Protein AF-A0A1B6HX21-F1 (afdb_monomer)

Solvent-accessible surface area (backbone atoms only — not comparable to full-atom values): 5889 Å² total; per-residue (Å²): 88,45,80,26,79,79,57,66,13,48,44,37,37,37,39,40,21,66,27,73,90,66,50,59,91,78,31,44,40,35,36,40,31,45,43,65,92,51,87,91,55,68,49,78,43,75,55,38,45,85,40,74,47,78,47,56,17,28,74,55,35,32,33,48,70,46,74,54,76,52,95,81,53,72,50,78,49,69,45,67,39,68,67,46,28,52,51,29,52,54,50,53,51,53,54,49,54,52,52,52,54,58,60,75,73,108

Nearest PDB structures (foldseek):
  6zbo-assembly3_C  TM=9.830E-01  e=1.385E-13  Homo sapiens
  7q5x-assembly1_A  TM=9.828E-01  e=4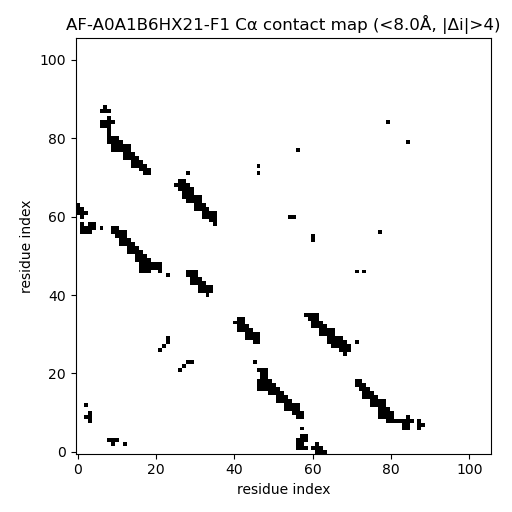.560E-13  Homo sapiens
  6zbn-assembly4_D  TM=9.717E-01  e=2.231E-13  Homo sapiens
  6zbo-assembly6_F  TM=9.695E-01  e=3.593E-13  Homo sapiens
  5la9-assembly2_B  TM=9.824E-01  e=8.780E-13  Homo sapiens

pLDDT: mean 95.61, std 7.81, range [49.66, 98.88]

Foldseek 3Di:
DFQCAPLQFFFKKKKAWADEPDDCVPFPFWKWWDFPPDDPDIDTDDRYHGDMDMDTRYPRTDIDTTDTPDDTDMDMDTDGDPVSNVVNVVVVVVVVVVVVVVVVVD

Sequence (106 aa):
HVDNPNRDGRCITAIYYLNADWDIQRNGGLLRIFPEGWQDQVADIEPLFDRILFFWSDRRNPHEVQPAYETRYAITLWYFDAAEREDACRRYQRERDLTVAFQGLS

Mean predicted aligned error: 4.06 Å

Organism: NCBI:txid320908

Structure (mmCIF, N/CA/C/O backbone):
data_AF-A0A1B6HX21-F1
#
_entry.id   AF-A0A1B6HX21-F1
#
loop_
_atom_site.group_PDB
_atom_site.id
_atom_site.type_symbol
_atom_site.label_atom_id
_atom_site.label_alt_id
_atom_site.label_comp_id
_atom_site.label_asym_id
_atom_site.label_entity_id
_atom_site.label_seq_id
_atom_site.pdbx_PDB_ins_code
_atom_site.Cartn_x
_atom_site.Cartn_y
_atom_site.Cartn_z
_atom_site.occupancy
_atom_site.B_iso_or_equiv
_atom_site.auth_seq_id
_atom_site.auth_comp_id
_atom_site.auth_asym_id
_atom_site.auth_atom_id
_atom_site.pdbx_PDB_model_num
ATOM 1 N N . HIS A 1 1 ? 3.498 8.247 1.219 1.00 98.00 1 HIS A N 1
ATOM 2 C CA . HIS A 1 1 ? 4.418 7.858 0.135 1.00 98.00 1 HIS A CA 1
ATOM 3 C C . HIS A 1 1 ? 3.622 7.435 -1.097 1.00 98.00 1 HIS A C 1
ATOM 5 O O . HIS A 1 1 ? 2.401 7.397 -1.031 1.00 98.00 1 HIS A O 1
ATOM 11 N N . VAL A 1 2 ? 4.297 7.187 -2.219 1.00 98.44 2 VAL A N 1
ATOM 12 C CA . VAL A 1 2 ? 3.712 6.613 -3.442 1.00 98.44 2 VAL A CA 1
ATOM 13 C C . VAL A 1 2 ? 4.414 5.282 -3.673 1.00 98.44 2 VAL A C 1
ATOM 15 O O . VAL A 1 2 ? 5.639 5.243 -3.546 1.00 98.44 2 VAL A O 1
ATOM 18 N N . ASP A 1 3 ? 3.672 4.225 -4.006 1.00 98.50 3 ASP A N 1
ATOM 19 C CA . ASP A 1 3 ? 4.261 2.893 -4.174 1.00 98.50 3 ASP A CA 1
ATOM 20 C C . ASP A 1 3 ? 5.209 2.862 -5.370 1.00 98.50 3 ASP A C 1
ATOM 22 O O . ASP A 1 3 ? 6.369 2.493 -5.215 1.00 98.50 3 ASP A O 1
ATOM 26 N N . ASN A 1 4 ? 4.749 3.305 -6.540 1.00 98.38 4 ASN A N 1
ATOM 27 C CA . ASN A 1 4 ? 5.503 3.360 -7.789 1.00 98.38 4 ASN A CA 1
ATOM 28 C C . ASN A 1 4 ? 5.693 4.815 -8.276 1.00 98.38 4 ASN A C 1
ATOM 30 O O . ASN A 1 4 ? 5.003 5.279 -9.188 1.00 98.38 4 ASN A O 1
ATOM 34 N N . PRO A 1 5 ? 6.632 5.582 -7.690 1.00 97.44 5 PRO A N 1
ATOM 35 C CA . PRO A 1 5 ? 6.841 6.981 -8.063 1.00 97.44 5 PRO A CA 1
ATOM 36 C C . PRO A 1 5 ? 7.616 7.166 -9.378 1.00 97.44 5 PRO A C 1
ATOM 38 O O . PRO A 1 5 ? 7.567 8.263 -9.946 1.00 97.44 5 PRO A O 1
ATOM 41 N N . ASN A 1 6 ? 8.334 6.125 -9.829 1.00 96.75 6 ASN A N 1
ATOM 42 C CA . ASN A 1 6 ? 9.365 6.174 -10.878 1.00 96.75 6 ASN A CA 1
ATOM 43 C C . ASN A 1 6 ? 9.163 5.127 -11.990 1.00 96.75 6 ASN A C 1
ATOM 45 O O . ASN A 1 6 ? 10.108 4.799 -12.718 1.00 96.75 6 ASN A O 1
ATOM 49 N N . ARG A 1 7 ? 7.934 4.623 -12.127 1.00 96.94 7 ARG A N 1
ATOM 50 C CA . ARG A 1 7 ? 7.500 3.701 -13.182 1.00 96.94 7 ARG A CA 1
ATOM 51 C C . ARG A 1 7 ? 8.308 2.400 -13.251 1.00 96.94 7 ARG A C 1
ATOM 53 O O . ARG A 1 7 ? 8.943 2.107 -14.263 1.00 96.94 7 ARG A O 1
ATOM 60 N N . ASP A 1 8 ? 8.368 1.657 -12.151 1.00 97.81 8 ASP A N 1
ATOM 61 C CA . ASP A 1 8 ? 9.088 0.377 -12.052 1.00 97.81 8 ASP A CA 1
ATOM 62 C C . ASP A 1 8 ? 8.288 -0.853 -12.529 1.00 97.81 8 ASP A C 1
ATOM 64 O O . ASP A 1 8 ? 8.782 -1.991 -12.463 1.00 97.81 8 ASP A O 1
ATOM 68 N N . GLY A 1 9 ? 7.074 -0.614 -13.030 1.00 98.25 9 GLY A N 1
ATOM 69 C CA . GLY A 1 9 ? 6.148 -1.601 -13.557 1.00 98.25 9 GLY A CA 1
ATOM 70 C C . GLY A 1 9 ? 4.956 -1.889 -12.648 1.00 98.25 9 GLY A C 1
ATOM 71 O O . GLY A 1 9 ? 3.974 -2.443 -13.133 1.00 98.25 9 GLY A O 1
ATOM 72 N N . ARG A 1 10 ? 4.998 -1.561 -11.349 1.00 98.75 10 ARG A N 1
ATOM 73 C CA . ARG A 1 10 ? 3.874 -1.842 -10.435 1.00 98.75 10 ARG A CA 1
ATOM 74 C C . ARG A 1 10 ? 2.681 -0.946 -10.770 1.00 98.75 10 ARG A C 1
ATOM 76 O O . ARG A 1 10 ? 2.781 0.274 -10.656 1.00 98.75 10 ARG A O 1
ATOM 83 N N . CYS A 1 11 ? 1.553 -1.531 -11.162 1.00 98.38 11 CYS A N 1
ATOM 84 C CA . CYS A 1 11 ? 0.370 -0.781 -11.589 1.00 98.38 11 CYS A CA 1
ATOM 85 C C . CYS A 1 11 ? -0.775 -0.832 -10.569 1.00 98.38 11 CYS A C 1
ATOM 87 O O . CYS A 1 11 ? -1.431 0.188 -10.350 1.00 98.38 11 CYS A O 1
ATOM 89 N N . ILE A 1 12 ? -0.988 -1.973 -9.908 1.00 98.75 12 ILE A N 1
ATOM 90 C CA . ILE A 1 12 ? -2.014 -2.144 -8.872 1.00 98.75 12 ILE A CA 1
ATOM 91 C C . ILE A 1 12 ? -1.369 -2.650 -7.591 1.00 98.75 12 ILE A C 1
ATOM 93 O O . ILE A 1 12 ? -0.704 -3.688 -7.595 1.00 98.75 12 ILE A O 1
ATOM 97 N N . THR A 1 13 ? -1.648 -1.961 -6.490 1.00 98.88 13 THR A N 1
ATOM 98 C CA . THR A 1 13 ? -1.374 -2.435 -5.137 1.00 98.88 13 THR A CA 1
ATOM 99 C C . THR A 1 13 ? -2.625 -3.127 -4.617 1.00 98.88 13 THR A C 1
ATOM 101 O O . THR A 1 13 ? -3.708 -2.541 -4.621 1.00 98.88 13 THR A O 1
ATOM 104 N N . ALA A 1 14 ? -2.477 -4.375 -4.180 1.00 98.81 14 ALA A N 1
ATOM 105 C CA . ALA A 1 14 ? -3.526 -5.156 -3.543 1.00 98.81 14 ALA A CA 1
ATOM 106 C C . ALA A 1 14 ? -3.118 -5.476 -2.102 1.00 98.81 14 ALA A C 1
ATOM 108 O O . ALA A 1 14 ? -2.056 -6.054 -1.882 1.00 98.81 14 ALA A O 1
ATOM 109 N N . ILE A 1 15 ? -3.946 -5.106 -1.128 1.00 98.88 15 ILE A N 1
ATOM 110 C CA . ILE A 1 15 ? -3.685 -5.328 0.300 1.00 98.88 15 ILE A CA 1
ATOM 111 C C . ILE A 1 15 ? -4.793 -6.202 0.878 1.00 98.88 15 ILE A C 1
ATOM 113 O O . ILE A 1 15 ? -5.968 -5.896 0.695 1.00 98.88 15 ILE A O 1
ATOM 117 N N . TYR A 1 16 ? -4.423 -7.258 1.598 1.00 98.88 16 TYR A N 1
ATOM 118 C CA . TYR A 1 16 ? -5.332 -8.104 2.367 1.00 98.88 16 TYR A CA 1
ATOM 119 C C . TYR A 1 16 ? -5.036 -7.974 3.864 1.00 98.88 16 TYR A C 1
ATOM 121 O O . TYR A 1 16 ? -3.893 -8.157 4.292 1.00 98.88 16 TYR A O 1
ATOM 129 N N . TYR A 1 17 ? -6.048 -7.638 4.660 1.00 98.88 17 TYR A N 1
ATOM 130 C CA . TYR A 1 17 ? -5.918 -7.378 6.096 1.00 98.88 17 TYR A CA 1
ATOM 131 C C . TYR A 1 17 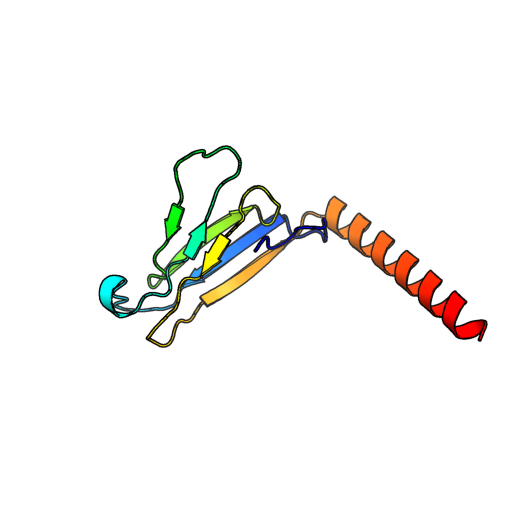? -6.366 -8.573 6.950 1.00 98.88 17 TYR A C 1
ATOM 133 O O . TYR A 1 17 ? -7.338 -9.254 6.632 1.00 98.88 17 TYR A O 1
ATOM 141 N N . LEU A 1 18 ? -5.664 -8.814 8.066 1.00 98.75 18 LEU A N 1
ATOM 142 C CA . LEU A 1 18 ? -5.853 -10.001 8.919 1.00 98.75 18 LEU A CA 1
ATOM 143 C C . LEU A 1 18 ? -6.203 -9.656 10.377 1.00 98.75 18 LEU A C 1
ATOM 145 O O . LEU A 1 18 ? -5.947 -10.449 11.280 1.00 98.75 18 LEU A O 1
ATOM 149 N N . ASN A 1 19 ? -6.770 -8.475 10.628 1.00 98.69 19 ASN A N 1
ATOM 150 C CA . ASN A 1 19 ? -6.928 -7.952 11.987 1.00 98.69 19 ASN A CA 1
ATOM 151 C C . ASN A 1 19 ? -8.369 -8.123 12.487 1.00 98.69 19 ASN A C 1
ATOM 153 O O . ASN A 1 19 ? -9.233 -7.287 12.208 1.00 98.69 19 ASN A O 1
ATOM 157 N N . ALA A 1 20 ? -8.639 -9.241 13.167 1.00 98.25 20 ALA A N 1
ATOM 158 C CA . ALA A 1 20 ? -9.947 -9.524 13.762 1.00 98.25 20 ALA A CA 1
ATOM 159 C C . ALA A 1 20 ? -10.279 -8.505 14.860 1.00 98.25 20 ALA A C 1
ATOM 161 O O . ALA A 1 20 ? -9.385 -8.070 15.585 1.00 98.25 20 ALA A O 1
ATOM 162 N N . ASP A 1 21 ? -11.555 -8.122 14.946 1.00 97.81 21 ASP A N 1
ATOM 163 C CA . ASP A 1 21 ? -12.088 -7.219 15.975 1.00 97.81 21 ASP A CA 1
ATOM 164 C C . ASP A 1 21 ? -11.312 -5.892 16.118 1.00 97.81 21 ASP A C 1
ATOM 166 O O . ASP A 1 21 ? -11.164 -5.346 17.212 1.00 97.81 21 ASP A O 1
ATOM 170 N N . TRP A 1 22 ? -10.789 -5.364 15.003 1.00 98.56 22 TRP A N 1
ATOM 171 C CA . TRP A 1 22 ? -10.005 -4.129 15.006 1.00 98.56 22 TRP A CA 1
ATOM 172 C C . TRP A 1 22 ? -10.868 -2.912 15.366 1.00 98.56 22 TRP A C 1
ATOM 174 O O . TRP A 1 22 ? -11.764 -2.536 14.613 1.00 98.56 22 TRP A O 1
ATOM 184 N N . ASP A 1 23 ? -10.556 -2.257 16.485 1.00 98.25 23 ASP A N 1
ATOM 185 C CA . ASP A 1 23 ? -11.157 -0.982 16.888 1.00 98.25 23 ASP A CA 1
ATOM 186 C C . ASP A 1 23 ? -10.240 0.168 16.468 1.00 98.25 23 ASP A C 1
ATOM 188 O O . ASP A 1 23 ? -9.183 0.392 17.061 1.00 98.25 23 ASP A O 1
ATOM 192 N N . ILE A 1 24 ? -10.645 0.924 15.448 1.00 98.06 24 ILE A N 1
ATOM 193 C CA . ILE A 1 24 ? -9.832 2.013 14.903 1.00 98.06 24 ILE A CA 1
ATOM 194 C C . ILE A 1 24 ? -9.555 3.137 15.913 1.00 98.06 24 ILE A C 1
ATOM 196 O O . ILE A 1 24 ? -8.481 3.737 15.870 1.00 98.06 24 ILE A O 1
ATOM 200 N N . GLN A 1 25 ? -1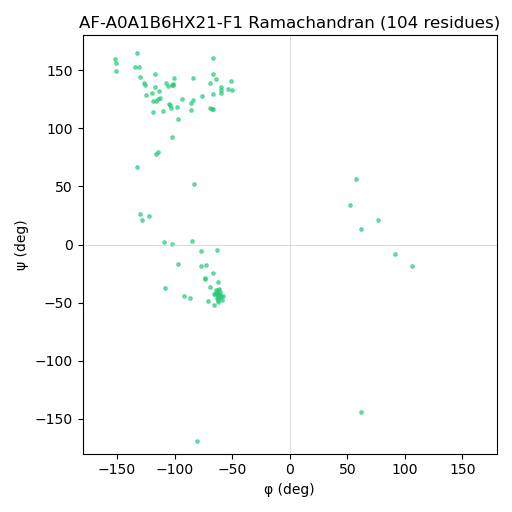0.485 3.412 16.835 1.00 98.12 25 GLN A N 1
ATOM 201 C CA . GLN A 1 25 ? -10.363 4.511 17.797 1.00 98.12 25 GLN A CA 1
ATOM 202 C C . GLN A 1 25 ? -9.343 4.188 18.891 1.00 98.12 25 GLN A C 1
ATOM 204 O O . GLN A 1 25 ? -8.700 5.089 19.426 1.00 98.12 25 GLN A O 1
ATOM 209 N N . ARG A 1 26 ? -9.190 2.901 19.220 1.00 98.19 26 ARG A N 1
ATOM 210 C CA . ARG A 1 26 ? -8.221 2.419 20.214 1.00 98.19 26 ARG A CA 1
ATOM 211 C C . ARG A 1 26 ? -6.882 2.045 19.588 1.00 98.19 26 ARG A C 1
ATOM 213 O O . ARG A 1 26 ? -5.836 2.405 20.118 1.00 98.19 26 ARG A O 1
ATOM 220 N N . ASN A 1 27 ? -6.920 1.339 18.461 1.00 98.69 27 ASN A N 1
ATOM 221 C CA . ASN A 1 27 ? -5.757 0.647 17.908 1.00 98.69 27 ASN A CA 1
ATOM 222 C C . ASN A 1 27 ? -5.037 1.461 16.821 1.00 98.69 27 ASN A C 1
ATOM 224 O O . ASN A 1 27 ? -3.890 1.153 16.493 1.00 98.69 27 ASN A O 1
ATOM 228 N N . GLY A 1 28 ? -5.673 2.493 16.252 1.00 98.56 28 GLY A N 1
ATOM 229 C CA . GLY A 1 28 ? -5.105 3.287 15.160 1.00 98.56 28 GLY A CA 1
ATOM 230 C C . GLY A 1 28 ? -4.830 2.454 13.898 1.00 98.56 28 GLY A C 1
ATOM 231 O O . GLY A 1 28 ? -5.580 1.541 13.555 1.00 98.56 28 GLY A O 1
ATOM 232 N N . GLY A 1 29 ? -3.748 2.754 13.175 1.00 98.50 29 GLY A N 1
ATOM 233 C CA . GLY A 1 29 ? -3.304 1.959 12.019 1.00 98.50 29 GLY A CA 1
ATOM 234 C C . GLY A 1 29 ? -4.114 2.164 10.733 1.00 98.50 29 GLY A C 1
ATOM 235 O O . GLY A 1 29 ? -4.100 1.299 9.846 1.00 98.50 29 GLY A O 1
ATOM 236 N N . LEU A 1 30 ? -4.822 3.290 10.635 1.00 98.44 30 LEU A N 1
ATOM 237 C CA . LEU A 1 30 ? -5.600 3.693 9.466 1.00 98.44 30 LEU A CA 1
ATOM 238 C C . LEU A 1 30 ? -4.700 3.824 8.234 1.00 98.44 30 LEU A C 1
ATOM 240 O O . LEU A 1 30 ? -3.646 4.458 8.302 1.00 98.44 30 LEU A O 1
ATOM 244 N N . LEU A 1 31 ? -5.120 3.261 7.102 1.00 98.75 31 LEU A N 1
ATOM 245 C CA . LEU A 1 31 ? -4.545 3.626 5.811 1.00 98.75 31 LEU A CA 1
ATOM 246 C C . LEU A 1 31 ? -5.295 4.852 5.292 1.00 98.75 31 LEU A C 1
ATOM 248 O O . LEU A 1 31 ? -6.485 4.758 5.005 1.00 98.75 31 LEU A O 1
ATOM 252 N N . ARG A 1 32 ? -4.597 5.977 5.147 1.00 98.50 32 ARG A N 1
ATOM 253 C CA . ARG A 1 32 ? -5.135 7.199 4.551 1.00 98.50 32 ARG A CA 1
ATOM 254 C C . ARG A 1 32 ? -4.575 7.377 3.149 1.00 98.50 32 ARG A C 1
ATOM 256 O O . ARG A 1 32 ? -3.361 7.471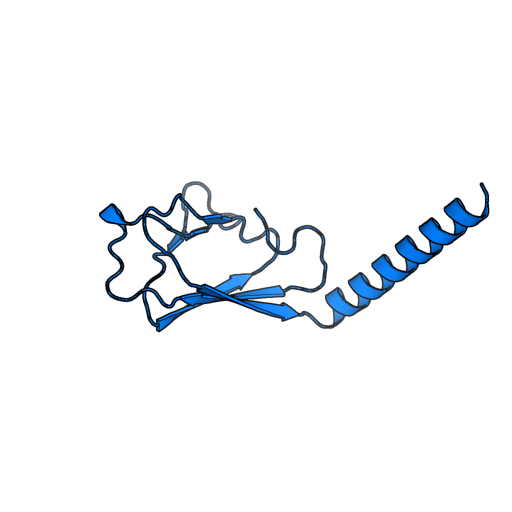 2.980 1.00 98.50 32 ARG A O 1
ATOM 263 N N . ILE A 1 33 ? -5.452 7.433 2.155 1.00 98.50 33 ILE A N 1
ATOM 264 C CA . ILE A 1 33 ? -5.117 7.688 0.751 1.00 98.50 33 ILE A CA 1
ATOM 265 C C . ILE A 1 33 ? -5.575 9.104 0.391 1.00 98.50 33 ILE A C 1
ATOM 267 O O . ILE A 1 33 ? -6.664 9.525 0.780 1.00 98.50 33 ILE A O 1
ATOM 271 N N . PHE A 1 34 ? -4.753 9.818 -0.374 1.00 97.69 34 PHE A N 1
ATOM 272 C CA . PHE A 1 34 ? -4.995 11.170 -0.878 1.00 97.69 34 PHE A CA 1
ATOM 273 C C . PHE A 1 34 ? -5.116 11.127 -2.411 1.00 97.69 34 PHE A C 1
ATOM 275 O O . PHE A 1 34 ? -4.128 11.401 -3.091 1.00 97.69 34 PHE A O 1
ATOM 282 N N . PRO A 1 35 ? -6.265 10.725 -2.988 1.00 96.56 35 PRO A N 1
ATOM 283 C CA . PRO A 1 35 ? -6.379 10.555 -4.432 1.00 96.56 35 PRO A CA 1
ATOM 284 C C . PRO A 1 35 ? -6.087 11.849 -5.198 1.00 96.56 35 PRO A C 1
ATOM 286 O O . PRO A 1 35 ? -6.582 12.923 -4.853 1.00 96.56 35 PRO A O 1
ATOM 289 N N . GLU A 1 36 ? -5.307 11.753 -6.272 1.00 95.12 36 GLU A N 1
ATOM 290 C CA . GLU A 1 36 ? -5.028 12.892 -7.144 1.00 95.12 36 GLU A CA 1
ATOM 291 C C . GLU A 1 36 ? -6.337 13.448 -7.731 1.00 95.12 36 GLU A C 1
ATOM 293 O O . GLU A 1 36 ? -7.176 12.712 -8.252 1.00 95.12 36 GLU A O 1
ATOM 298 N N . GLY A 1 37 ? -6.518 14.767 -7.635 1.00 93.44 37 GLY A N 1
ATOM 299 C CA . GLY A 1 37 ? -7.733 15.459 -8.073 1.00 93.44 37 GLY A CA 1
ATOM 300 C C . GLY A 1 37 ? -8.806 15.615 -6.992 1.00 93.44 37 GLY A C 1
ATOM 301 O O . GLY A 1 37 ? -9.763 16.355 -7.211 1.00 93.44 37 GLY A O 1
ATOM 302 N N . TRP A 1 38 ? -8.652 14.991 -5.819 1.00 92.88 38 TRP A N 1
ATOM 303 C CA . TRP A 1 38 ? -9.484 15.289 -4.651 1.00 92.88 38 TRP A CA 1
ATOM 304 C C . TRP A 1 38 ? -8.876 16.478 -3.898 1.00 92.88 38 TRP A C 1
ATOM 306 O O . TRP A 1 38 ? -7.708 16.447 -3.524 1.00 92.88 38 TRP A O 1
ATOM 316 N N . GLN A 1 39 ? -9.645 17.557 -3.725 1.00 84.62 39 GLN A N 1
ATOM 317 C CA . GLN A 1 39 ? -9.137 18.812 -3.147 1.00 84.62 39 GLN A CA 1
ATOM 318 C C . GLN A 1 39 ? -9.202 18.819 -1.616 1.00 84.62 39 GLN A C 1
ATOM 320 O O . GLN A 1 39 ? -8.206 19.124 -0.973 1.00 84.62 39 GLN A O 1
ATOM 325 N N . ASP A 1 40 ? -10.331 18.399 -1.042 1.00 88.75 40 ASP A N 1
ATOM 326 C CA . ASP A 1 40 ? -10.571 18.423 0.410 1.00 88.75 40 ASP A CA 1
ATOM 327 C C . ASP A 1 40 ? -11.089 17.073 0.931 1.00 88.75 40 ASP A C 1
ATOM 329 O O . ASP A 1 40 ? -11.833 16.996 1.909 1.00 88.75 40 ASP A O 1
ATOM 333 N N . GLN A 1 41 ? -10.749 15.984 0.237 1.00 91.62 41 GLN A N 1
ATOM 334 C CA . GLN A 1 41 ? -11.195 14.637 0.583 1.00 91.62 41 GLN A CA 1
ATOM 335 C C . GLN A 1 41 ? -10.022 13.670 0.635 1.00 91.62 41 GLN A C 1
ATOM 337 O O . GLN A 1 41 ? -9.095 13.731 -0.170 1.00 91.62 41 GLN A O 1
ATOM 342 N N . VAL A 1 42 ? -10.112 12.738 1.574 1.00 95.25 42 VAL A N 1
ATOM 343 C CA . VAL A 1 42 ? -9.204 11.603 1.716 1.00 95.25 42 VAL A CA 1
ATOM 344 C C . VAL A 1 42 ? -10.033 10.340 1.864 1.00 95.25 42 VAL A C 1
ATOM 346 O O . VAL A 1 42 ? -11.171 10.388 2.334 1.00 95.25 42 VAL A O 1
ATOM 349 N N . ALA A 1 43 ? -9.468 9.210 1.464 1.00 97.44 43 ALA A N 1
ATOM 350 C CA . ALA A 1 43 ? -10.050 7.914 1.760 1.00 97.44 43 ALA A CA 1
ATOM 351 C C . ALA A 1 43 ? -9.349 7.338 2.991 1.00 97.44 43 ALA A C 1
ATOM 353 O O . ALA A 1 43 ? -8.145 7.094 2.960 1.00 97.44 43 ALA A O 1
ATOM 354 N N . ASP A 1 44 ? -10.116 7.119 4.053 1.00 97.94 44 ASP A N 1
ATOM 355 C CA . ASP A 1 44 ? -9.658 6.500 5.291 1.00 97.94 44 ASP A CA 1
ATOM 356 C C . ASP A 1 44 ? -10.140 5.045 5.333 1.00 97.94 44 ASP A C 1
ATOM 358 O O . ASP A 1 44 ? -11.339 4.767 5.304 1.00 97.94 44 ASP A O 1
ATOM 362 N N . ILE A 1 45 ? -9.194 4.104 5.358 1.00 98.62 45 ILE A N 1
ATOM 363 C CA . ILE A 1 45 ? -9.458 2.668 5.285 1.00 98.62 45 ILE A CA 1
ATOM 364 C C . ILE A 1 45 ? -8.957 1.990 6.554 1.00 98.62 45 ILE A C 1
ATOM 366 O O . ILE A 1 45 ? -7.757 1.891 6.823 1.00 98.62 45 ILE A O 1
ATOM 370 N N . GLU A 1 46 ? -9.908 1.463 7.315 1.00 98.69 46 GLU A N 1
ATOM 371 C CA . GLU A 1 46 ? -9.631 0.611 8.466 1.00 98.69 46 GLU A CA 1
ATOM 372 C C . GLU A 1 46 ? -9.065 -0.752 8.023 1.00 98.69 46 GLU A C 1
ATOM 374 O O . GLU A 1 46 ? -9.563 -1.334 7.048 1.00 98.69 46 GLU A O 1
ATOM 379 N N . PRO A 1 47 ? -8.056 -1.297 8.727 1.00 98.69 47 PRO A N 1
ATOM 380 C CA . PRO A 1 47 ? -7.400 -2.550 8.363 1.00 98.69 47 PRO A CA 1
ATOM 381 C C . PRO A 1 47 ? -8.184 -3.780 8.861 1.00 98.69 47 PRO A C 1
ATOM 383 O O . PRO A 1 47 ? -7.628 -4.641 9.538 1.00 98.69 47 PRO A O 1
ATOM 386 N N . LEU A 1 48 ? -9.481 -3.855 8.558 1.00 98.75 48 LEU A N 1
ATOM 387 C CA . LEU A 1 48 ? -10.387 -4.888 9.077 1.00 98.75 48 LEU A CA 1
ATOM 388 C C . LEU A 1 48 ? -10.052 -6.291 8.558 1.00 98.75 48 LEU A C 1
ATOM 390 O O . LEU A 1 48 ? -9.654 -6.445 7.407 1.00 98.75 48 LEU A O 1
ATOM 394 N N . PHE A 1 49 ? -10.268 -7.318 9.379 1.00 98.75 49 PHE A N 1
ATOM 395 C CA . PHE A 1 49 ? -10.164 -8.719 8.962 1.00 98.75 49 PHE A CA 1
ATOM 396 C C . PHE A 1 49 ? -10.965 -9.025 7.691 1.00 98.75 49 PHE A C 1
ATOM 398 O O . PHE A 1 49 ? -12.078 -8.529 7.521 1.00 98.75 49 PHE A O 1
ATOM 405 N N . ASP A 1 50 ? -10.383 -9.854 6.819 1.00 98.56 50 ASP A N 1
ATOM 406 C CA . ASP A 1 50 ? -10.975 -10.331 5.558 1.00 98.56 50 ASP A CA 1
ATOM 407 C C . ASP A 1 50 ? -11.286 -9.212 4.539 1.00 98.56 50 ASP A C 1
ATOM 409 O O . ASP A 1 50 ? -11.962 -9.409 3.529 1.00 98.56 50 ASP A O 1
ATOM 413 N N . ARG A 1 51 ? -10.752 -8.002 4.760 1.00 98.69 51 ARG A N 1
ATOM 414 C CA . ARG A 1 51 ? -10.821 -6.911 3.786 1.00 98.69 51 ARG A CA 1
ATOM 415 C C . ARG A 1 51 ? -9.694 -7.039 2.771 1.00 98.69 51 ARG A C 1
ATOM 417 O O . ARG A 1 51 ? -8.517 -6.984 3.132 1.00 98.69 51 ARG A O 1
ATOM 424 N N . ILE A 1 52 ? -10.068 -7.077 1.493 1.00 98.62 52 ILE A N 1
ATOM 425 C CA . ILE A 1 52 ? -9.163 -6.824 0.370 1.00 98.62 52 ILE A CA 1
ATOM 426 C C . ILE A 1 52 ? -9.360 -5.401 -0.169 1.00 98.62 52 ILE A C 1
ATOM 428 O O . ILE A 1 52 ? -10.486 -4.924 -0.310 1.00 98.62 52 ILE A O 1
ATOM 432 N N . LEU A 1 53 ? -8.258 -4.717 -0.463 1.00 98.62 53 LEU A N 1
ATOM 433 C CA . LEU A 1 53 ? -8.219 -3.361 -1.002 1.00 98.62 53 LEU A CA 1
ATOM 434 C C . LEU A 1 53 ? -7.364 -3.334 -2.269 1.00 98.62 53 LEU A C 1
ATOM 436 O O . LEU A 1 53 ? -6.281 -3.912 -2.284 1.00 98.62 53 LEU A O 1
ATOM 440 N N . PHE A 1 54 ? -7.818 -2.603 -3.287 1.00 98.75 54 PHE A N 1
ATOM 441 C CA . PHE A 1 54 ? -7.068 -2.346 -4.516 1.00 98.75 54 PHE A CA 1
ATOM 442 C C . PHE A 1 54 ? -6.966 -0.845 -4.776 1.00 98.75 54 PHE A C 1
ATOM 444 O O . PHE A 1 54 ? -7.963 -0.132 -4.659 1.00 98.75 54 PHE A O 1
ATOM 451 N N . PHE A 1 55 ? -5.789 -0.373 -5.178 1.00 98.69 55 PHE A N 1
ATOM 452 C CA . PHE A 1 55 ? -5.598 0.991 -5.674 1.00 98.69 55 PHE A CA 1
ATOM 453 C C . PHE A 1 55 ? -4.424 1.065 -6.660 1.00 98.69 55 PHE A C 1
ATOM 455 O O . PHE A 1 55 ? -3.566 0.181 -6.697 1.00 98.69 55 PHE A O 1
ATOM 462 N N . TRP A 1 56 ? -4.391 2.115 -7.486 1.00 98.62 56 TRP A N 1
ATOM 463 C CA . TRP A 1 56 ? -3.284 2.347 -8.418 1.00 98.62 56 TRP A CA 1
ATOM 464 C C . TRP A 1 56 ? -2.000 2.657 -7.657 1.00 98.62 56 TRP A C 1
ATOM 466 O O . TRP A 1 56 ? -2.005 3.555 -6.819 1.00 98.62 56 TRP A O 1
ATOM 476 N N . SER A 1 57 ? -0.909 1.966 -7.982 1.00 98.69 57 SER A N 1
ATOM 477 C CA . SER A 1 57 ? 0.372 2.118 -7.278 1.00 98.69 57 SER A CA 1
ATOM 478 C C . SER A 1 57 ? 1.095 3.435 -7.589 1.00 98.69 57 SER A C 1
ATOM 480 O O . SER A 1 57 ? 2.022 3.812 -6.874 1.00 98.69 57 SER A O 1
ATOM 482 N N . ASP A 1 58 ? 0.733 4.119 -8.672 1.00 98.38 58 ASP A N 1
ATOM 483 C CA . ASP A 1 58 ? 1.411 5.339 -9.108 1.00 98.38 58 ASP A CA 1
ATOM 484 C C . ASP A 1 58 ? 0.957 6.594 -8.334 1.00 98.38 58 ASP A C 1
ATOM 486 O O . ASP A 1 58 ? 0.281 6.541 -7.304 1.00 98.38 58 ASP A O 1
ATOM 490 N N . ARG A 1 59 ? 1.361 7.765 -8.837 1.00 97.94 59 ARG A N 1
ATOM 491 C CA . ARG A 1 59 ? 1.131 9.071 -8.204 1.00 97.94 59 ARG A CA 1
ATOM 492 C C . ARG A 1 59 ? -0.338 9.471 -8.074 1.00 97.94 59 ARG A C 1
ATOM 494 O O . ARG A 1 59 ? -0.590 10.475 -7.421 1.00 97.94 59 ARG A O 1
ATOM 501 N N . ARG A 1 60 ? -1.279 8.688 -8.612 1.00 97.88 60 ARG A N 1
ATOM 502 C CA . ARG A 1 60 ? -2.714 8.887 -8.383 1.00 97.88 60 ARG A CA 1
ATOM 503 C C . ARG A 1 60 ? -3.121 8.625 -6.935 1.00 97.88 60 ARG A C 1
ATOM 505 O O . ARG A 1 60 ? -4.134 9.166 -6.515 1.00 97.88 60 ARG A O 1
ATOM 512 N N . ASN A 1 61 ? -2.371 7.815 -6.175 1.00 98.31 61 ASN A N 1
ATOM 513 C CA . ASN A 1 61 ? -2.714 7.467 -4.786 1.00 98.31 61 ASN A CA 1
ATOM 514 C C . ASN A 1 61 ? -1.533 7.601 -3.801 1.00 98.31 61 ASN A C 1
ATOM 516 O O . ASN A 1 61 ? -1.076 6.599 -3.234 1.00 98.31 61 ASN A O 1
ATOM 520 N N . PRO A 1 62 ? -1.029 8.821 -3.534 1.00 98.19 62 PRO A N 1
ATOM 521 C CA . PRO A 1 62 ? -0.226 9.077 -2.348 1.00 98.19 62 PRO A CA 1
ATOM 522 C C . PRO A 1 62 ? -0.983 8.614 -1.103 1.00 98.19 62 PRO A C 1
ATOM 524 O O . PRO A 1 62 ? -2.170 8.891 -0.953 1.00 98.19 62 PRO A O 1
ATOM 5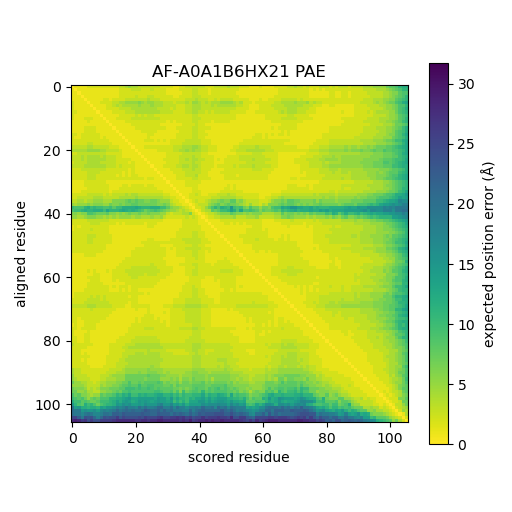27 N N . HIS A 1 63 ? -0.312 7.897 -0.211 1.00 98.62 63 HIS A N 1
ATOM 528 C CA . HIS A 1 63 ? -0.956 7.352 0.977 1.00 98.62 63 HIS A CA 1
ATOM 529 C C . HIS A 1 63 ? 0.007 7.214 2.155 1.00 98.62 63 HIS A C 1
ATOM 531 O O . HIS A 1 63 ? 1.228 7.108 1.997 1.00 98.62 63 HIS A O 1
ATOM 537 N N . GLU A 1 64 ? -0.540 7.205 3.359 1.00 98.69 64 GLU A N 1
ATOM 538 C CA . GLU A 1 64 ? 0.189 7.008 4.605 1.00 98.69 64 GLU A CA 1
ATOM 539 C C . GLU A 1 64 ? -0.540 6.009 5.499 1.00 98.69 64 GLU A C 1
ATOM 541 O O . GLU A 1 64 ? -1.757 5.846 5.420 1.00 98.69 64 GLU A O 1
ATOM 546 N N . VAL A 1 65 ? 0.217 5.328 6.353 1.00 98.62 65 VAL A N 1
ATOM 547 C CA . VAL A 1 65 ? -0.349 4.517 7.428 1.00 98.62 65 VAL A CA 1
ATOM 548 C C . VAL A 1 65 ? -0.164 5.308 8.713 1.00 98.62 65 VAL A C 1
ATOM 550 O O . VAL A 1 65 ? 0.964 5.644 9.071 1.00 98.62 65 VAL A O 1
ATOM 553 N N . GLN A 1 66 ? -1.266 5.630 9.383 1.00 98.56 66 GLN A N 1
ATOM 554 C CA . GLN A 1 66 ? -1.235 6.301 10.679 1.00 98.56 66 GLN A CA 1
ATOM 555 C C . GLN A 1 66 ? -0.632 5.386 11.758 1.00 98.56 66 GLN A C 1
ATOM 557 O O . GLN A 1 66 ? -0.619 4.163 11.580 1.00 98.56 66 GLN A O 1
ATOM 562 N N . PRO A 1 67 ? -0.154 5.939 12.891 1.00 98.62 67 PRO A N 1
ATOM 563 C CA . PRO A 1 67 ? 0.361 5.137 13.997 1.00 98.62 67 PRO A CA 1
ATOM 564 C C . PRO A 1 67 ? -0.614 4.030 14.414 1.00 98.62 67 PRO A C 1
ATOM 566 O O . PRO A 1 67 ? -1.810 4.276 14.570 1.00 98.62 67 PRO A O 1
ATOM 569 N N . ALA A 1 68 ? -0.095 2.814 14.576 1.00 98.56 68 ALA A N 1
ATOM 570 C CA . ALA A 1 68 ? -0.818 1.679 15.139 1.00 98.56 68 ALA A CA 1
ATOM 571 C C . ALA A 1 68 ? -0.307 1.420 16.559 1.00 98.56 68 ALA A C 1
ATOM 573 O O . ALA A 1 68 ? 0.902 1.446 16.795 1.00 98.56 68 ALA A O 1
ATOM 574 N N . TYR A 1 69 ? -1.225 1.165 17.484 1.00 98.38 69 TYR A N 1
ATOM 575 C CA . TYR A 1 69 ? -0.940 0.918 18.902 1.00 98.38 69 TYR A CA 1
ATOM 576 C C . TYR A 1 69 ? -1.175 -0.541 19.306 1.00 98.38 69 TYR A C 1
ATOM 578 O O . TYR A 1 69 ? -0.963 -0.903 20.456 1.00 98.38 69 TYR A O 1
ATOM 586 N N . GLU A 1 70 ? -1.556 -1.371 18.336 1.00 98.44 70 GLU A N 1
ATOM 587 C CA . GLU A 1 70 ? -1.656 -2.822 18.435 1.00 98.44 70 GLU A CA 1
ATOM 588 C C . GLU A 1 70 ? -0.980 -3.485 17.231 1.00 98.44 70 GLU A C 1
ATOM 590 O O . GLU A 1 70 ? -0.692 -2.839 16.215 1.00 98.44 70 GLU A O 1
ATOM 595 N N . THR A 1 71 ? -0.716 -4.790 17.329 1.00 98.62 71 THR A N 1
ATOM 596 C CA . THR A 1 71 ? -0.050 -5.523 16.242 1.00 98.62 71 THR A CA 1
ATOM 597 C C . THR A 1 71 ? -0.951 -5.597 15.007 1.00 98.62 71 THR A C 1
ATOM 599 O O . THR A 1 71 ? -2.010 -6.218 15.037 1.00 98.62 71 THR A O 1
ATOM 602 N N . ARG A 1 72 ? -0.504 -4.985 13.903 1.00 98.69 72 ARG A N 1
ATOM 603 C CA . ARG A 1 72 ? -1.254 -4.853 12.646 1.00 98.69 72 ARG A CA 1
ATOM 604 C C . ARG A 1 72 ? -0.653 -5.717 11.539 1.00 98.69 72 ARG A C 1
ATOM 606 O O . ARG A 1 72 ? 0.440 -5.429 11.053 1.00 98.69 72 ARG A O 1
ATOM 613 N N . TYR A 1 73 ? -1.402 -6.708 11.074 1.00 98.75 73 TYR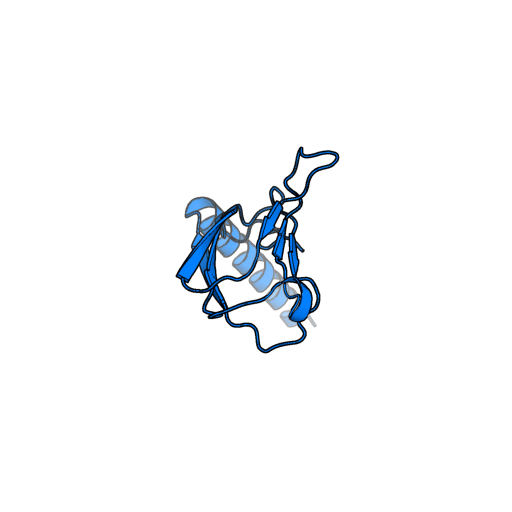 A N 1
ATOM 614 C CA . TYR A 1 73 ? -1.029 -7.594 9.975 1.00 98.75 73 TYR A CA 1
ATOM 615 C C . TYR A 1 73 ? -1.710 -7.206 8.658 1.00 98.75 73 TYR A C 1
ATOM 617 O O . TYR A 1 73 ? -2.902 -6.885 8.602 1.00 98.75 73 TYR A O 1
ATOM 625 N N . ALA A 1 74 ? -0.935 -7.263 7.577 1.00 98.75 74 ALA A N 1
ATOM 626 C CA . ALA A 1 74 ? -1.403 -7.115 6.207 1.00 98.75 74 ALA A CA 1
ATOM 627 C C . ALA A 1 74 ? -0.494 -7.911 5.260 1.00 98.75 74 ALA A C 1
ATOM 629 O O . ALA A 1 74 ? 0.705 -8.041 5.514 1.00 98.75 74 ALA A O 1
ATOM 630 N N . ILE A 1 75 ? -1.056 -8.407 4.162 1.00 98.88 75 ILE A N 1
ATOM 631 C CA . ILE A 1 75 ? -0.318 -8.998 3.042 1.00 98.88 75 ILE A CA 1
ATOM 632 C C . ILE A 1 75 ? -0.492 -8.070 1.843 1.00 98.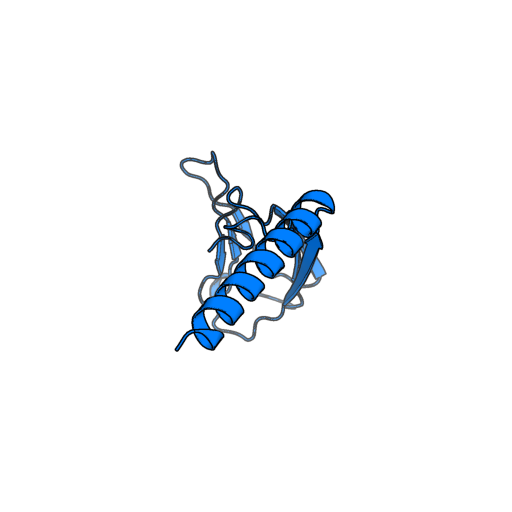88 75 ILE A C 1
ATOM 634 O O . ILE A 1 75 ? -1.624 -7.763 1.474 1.00 98.88 75 ILE A O 1
ATOM 638 N N . THR A 1 76 ? 0.612 -7.646 1.229 1.00 98.75 76 THR A N 1
ATOM 639 C CA . THR A 1 76 ? 0.590 -6.772 0.049 1.00 98.75 76 THR A CA 1
ATOM 640 C C . THR A 1 76 ? 1.129 -7.503 -1.173 1.00 98.75 76 THR A C 1
ATOM 642 O O . THR A 1 76 ? 2.199 -8.108 -1.128 1.00 98.75 76 THR A O 1
ATOM 645 N N . LEU A 1 77 ? 0.393 -7.408 -2.277 1.00 98.50 77 LEU A N 1
ATOM 646 C CA . LEU A 1 77 ? 0.790 -7.848 -3.608 1.00 98.50 77 LEU A CA 1
ATOM 647 C C . LEU A 1 7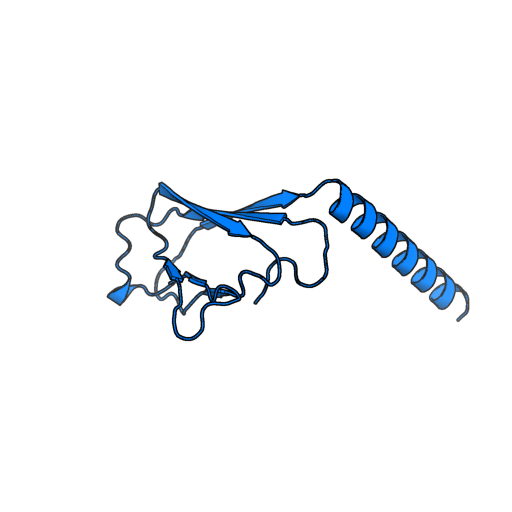7 ? 0.847 -6.632 -4.536 1.00 98.50 77 LEU A C 1
ATOM 649 O O . LEU A 1 77 ? 0.025 -5.722 -4.426 1.00 98.50 77 LEU A O 1
ATOM 653 N N . TRP A 1 78 ? 1.772 -6.651 -5.493 1.00 98.69 78 TRP A N 1
ATOM 654 C CA . TRP A 1 78 ? 1.795 -5.684 -6.588 1.00 98.69 78 TRP A CA 1
ATOM 655 C C . TRP A 1 78 ? 1.644 -6.408 -7.919 1.00 98.69 78 TRP A C 1
ATOM 657 O O . TRP A 1 78 ? 2.444 -7.287 -8.246 1.00 98.69 78 TRP A O 1
ATOM 667 N N . TYR A 1 79 ? 0.630 -6.024 -8.689 1.00 98.69 79 TYR A N 1
ATOM 668 C CA . TYR A 1 79 ? 0.494 -6.457 -10.075 1.00 98.69 79 TYR A CA 1
ATOM 669 C C . TYR A 1 79 ? 1.331 -5.554 -10.973 1.00 98.69 79 TYR A C 1
ATOM 671 O O . TYR A 1 79 ? 1.428 -4.346 -10.739 1.00 98.69 79 TYR A O 1
ATOM 679 N N . PHE A 1 80 ? 1.929 -6.151 -11.999 1.00 98.69 80 PHE A N 1
ATOM 680 C CA . PHE A 1 80 ? 2.782 -5.447 -12.944 1.00 98.69 80 PHE A CA 1
ATOM 681 C C . PHE A 1 80 ? 2.054 -5.178 -14.258 1.00 98.69 80 PHE A C 1
ATOM 683 O O . PHE A 1 80 ? 1.412 -6.073 -14.808 1.00 98.69 80 PHE A O 1
ATOM 690 N N . ASP A 1 81 ? 2.221 -3.967 -14.783 1.00 98.62 81 ASP A N 1
ATOM 691 C CA . ASP A 1 81 ? 2.018 -3.699 -16.201 1.00 98.62 81 ASP A CA 1
ATOM 692 C C . ASP A 1 81 ? 3.219 -4.240 -16.986 1.00 98.62 81 ASP A C 1
ATOM 694 O O . ASP A 1 81 ? 4.374 -3.964 -16.651 1.00 98.62 81 ASP A O 1
ATOM 698 N N . ALA A 1 82 ? 2.951 -5.043 -18.015 1.00 98.19 82 ALA A N 1
ATOM 699 C CA . ALA A 1 82 ? 3.998 -5.751 -18.744 1.00 98.19 82 ALA A CA 1
ATOM 700 C C . ALA A 1 82 ? 4.947 -4.795 -19.484 1.00 98.19 82 ALA A C 1
ATOM 702 O O . ALA A 1 82 ? 6.163 -4.989 -19.433 1.00 98.19 82 ALA A O 1
ATOM 703 N N . ALA A 1 83 ? 4.406 -3.759 -20.132 1.00 98.31 83 ALA A N 1
ATOM 704 C CA . ALA A 1 83 ? 5.191 -2.822 -20.930 1.00 98.31 83 ALA A CA 1
ATOM 705 C C . ALA A 1 83 ? 6.053 -1.923 -20.034 1.00 98.31 83 ALA A C 1
ATOM 707 O O . ALA A 1 83 ? 7.265 -1.827 -20.230 1.00 98.31 83 ALA A O 1
ATOM 708 N N . GLU A 1 84 ? 5.458 -1.334 -18.994 1.00 98.31 84 GLU A N 1
ATOM 709 C CA . GLU A 1 84 ? 6.192 -0.505 -18.039 1.00 98.31 84 GLU A CA 1
ATOM 710 C C . GLU A 1 84 ? 7.278 -1.318 -17.322 1.00 98.31 84 GLU A C 1
ATOM 712 O O . GLU A 1 84 ? 8.391 -0.828 -17.115 1.00 98.31 84 GLU A O 1
ATOM 717 N N . ARG A 1 85 ? 6.997 -2.585 -16.986 1.00 98.12 85 ARG A N 1
ATOM 718 C CA . ARG A 1 85 ? 7.987 -3.464 -16.360 1.00 98.12 85 ARG A CA 1
ATOM 719 C C . ARG A 1 85 ? 9.155 -3.780 -17.291 1.00 98.12 85 ARG A C 1
ATOM 721 O O . ARG A 1 85 ? 10.300 -3.767 -16.836 1.00 98.12 85 ARG A O 1
ATOM 728 N N . GLU A 1 86 ? 8.893 -4.063 -18.565 1.00 98.25 86 GLU A N 1
ATOM 729 C CA . GLU A 1 86 ? 9.946 -4.301 -19.558 1.00 98.25 86 GLU A CA 1
ATOM 730 C C . GLU A 1 86 ? 10.844 -3.064 -19.706 1.00 98.25 86 GLU A C 1
ATOM 732 O O . GLU A 1 86 ? 12.075 -3.165 -19.663 1.00 98.25 86 GLU A O 1
ATOM 737 N N . ASP A 1 87 ? 10.240 -1.880 -19.791 1.00 98.06 87 ASP A N 1
ATOM 738 C CA . ASP A 1 87 ? 10.964 -0.613 -19.877 1.00 98.06 87 ASP A CA 1
ATOM 739 C C . ASP A 1 87 ? 11.776 -0.324 -18.613 1.00 98.06 87 ASP A C 1
ATOM 741 O O . ASP A 1 87 ? 12.934 0.091 -18.701 1.00 98.06 87 ASP A O 1
ATOM 745 N N . ALA A 1 88 ? 11.222 -0.592 -17.429 1.00 97.31 88 ALA A N 1
ATOM 746 C CA . ALA A 1 88 ? 11.948 -0.487 -16.169 1.00 97.31 88 ALA A CA 1
ATOM 747 C C . ALA A 1 88 ? 13.177 -1.409 -16.145 1.00 97.31 88 ALA A C 1
ATOM 749 O O . ALA A 1 8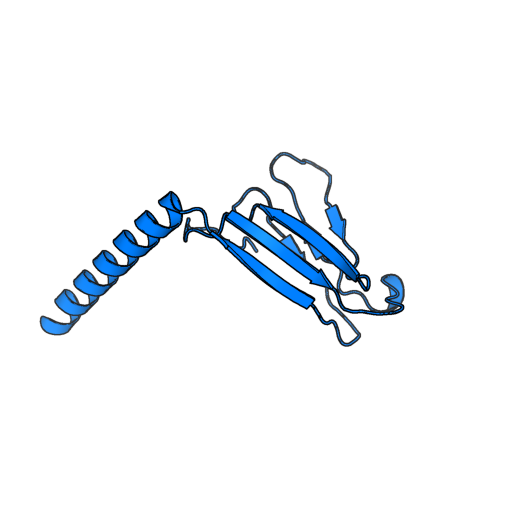8 ? 14.277 -0.950 -15.840 1.00 97.31 88 ALA A O 1
ATOM 750 N N . CYS A 1 89 ? 13.029 -2.680 -16.532 1.00 97.19 89 CYS A N 1
ATOM 751 C CA . CYS A 1 89 ? 14.145 -3.626 -16.625 1.00 97.19 89 CYS A CA 1
ATOM 752 C C . CYS A 1 89 ? 15.245 -3.130 -17.577 1.00 97.19 89 CYS A C 1
ATOM 754 O O . CYS A 1 89 ? 16.424 -3.165 -17.218 1.00 97.19 89 CYS A O 1
ATOM 756 N N . ARG A 1 90 ? 14.871 -2.609 -18.755 1.00 97.31 90 ARG A N 1
ATOM 757 C CA . ARG A 1 90 ? 15.822 -2.029 -19.720 1.00 97.31 90 ARG A CA 1
ATOM 758 C C . ARG A 1 90 ? 16.577 -0.829 -19.142 1.00 97.31 90 ARG A C 1
ATOM 760 O O . ARG A 1 90 ? 17.791 -0.730 -19.326 1.00 97.31 90 ARG A O 1
ATOM 767 N N . ARG A 1 91 ? 15.887 0.064 -18.420 1.00 95.94 91 ARG A N 1
ATOM 768 C CA . ARG A 1 91 ? 16.510 1.216 -17.742 1.00 95.94 91 ARG A CA 1
ATOM 769 C C . ARG A 1 91 ? 17.514 0.773 -16.677 1.00 95.94 91 ARG A C 1
ATOM 771 O O . ARG A 1 91 ? 18.660 1.209 -16.729 1.00 95.94 91 ARG A O 1
ATOM 778 N N . TYR A 1 92 ? 17.126 -0.144 -15.787 1.00 93.50 92 TYR A N 1
ATOM 779 C CA . TYR A 1 92 ? 18.009 -0.645 -14.728 1.00 93.50 92 TYR A CA 1
ATOM 780 C C . TYR A 1 92 ? 19.248 -1.356 -15.274 1.00 93.50 92 TYR A C 1
ATOM 782 O O . TYR A 1 92 ? 20.342 -1.189 -14.736 1.00 93.50 92 TYR A O 1
ATOM 790 N N . GLN A 1 93 ? 19.101 -2.129 -16.353 1.00 94.19 93 GLN A N 1
ATOM 791 C CA . GLN A 1 93 ? 20.243 -2.771 -16.996 1.00 94.19 93 GLN A CA 1
ATOM 792 C C . GLN A 1 93 ? 21.234 -1.729 -17.528 1.00 94.19 93 GLN A C 1
ATOM 794 O O . GLN A 1 93 ? 22.420 -1.810 -17.219 1.00 94.19 93 GLN A O 1
ATOM 799 N N . ARG A 1 94 ? 20.745 -0.702 -18.235 1.00 94.44 94 ARG A N 1
ATOM 800 C CA . ARG A 1 94 ? 21.588 0.392 -18.736 1.00 94.44 94 ARG A CA 1
ATOM 801 C C . ARG A 1 94 ? 22.305 1.142 -17.605 1.00 94.44 94 ARG A C 1
ATOM 803 O O . ARG A 1 94 ? 23.491 1.427 -17.730 1.00 94.44 94 ARG A O 1
ATOM 810 N N . GLU A 1 95 ? 21.612 1.468 -16.516 1.00 92.50 95 GLU A N 1
ATOM 811 C CA . GLU A 1 95 ? 22.200 2.161 -15.355 1.00 92.50 95 GLU A CA 1
ATOM 812 C C . GLU A 1 95 ? 23.294 1.327 -14.671 1.00 92.50 95 GLU A C 1
ATOM 814 O O . GLU A 1 95 ? 24.355 1.847 -14.305 1.00 92.50 95 GLU A O 1
ATOM 819 N N . ARG A 1 96 ? 23.064 0.015 -14.544 1.00 91.88 96 ARG A N 1
ATOM 820 C CA . ARG A 1 96 ? 24.048 -0.925 -14.004 1.00 91.88 96 ARG A CA 1
ATOM 821 C C . ARG A 1 96 ? 25.291 -1.002 -14.887 1.00 91.88 96 ARG A C 1
ATOM 823 O O . ARG A 1 96 ? 26.400 -0.918 -14.368 1.00 91.88 96 ARG A O 1
ATOM 830 N N . ASP A 1 97 ? 25.109 -1.117 -16.199 1.00 93.25 97 ASP A N 1
ATOM 831 C CA . ASP A 1 97 ? 26.218 -1.221 -17.151 1.00 93.25 97 ASP A CA 1
ATOM 832 C C . ASP A 1 97 ? 27.077 0.057 -17.150 1.00 93.25 97 ASP A C 1
ATOM 834 O O . ASP A 1 97 ? 28.306 -0.021 -17.158 1.00 93.25 97 ASP A O 1
ATOM 838 N N . LEU A 1 98 ? 26.449 1.236 -17.040 1.00 91.19 98 LEU A N 1
ATOM 839 C CA . LEU A 1 98 ? 27.162 2.506 -16.871 1.00 91.19 98 LEU A CA 1
ATOM 840 C C . LEU A 1 98 ? 27.969 2.534 -15.569 1.00 91.19 98 LEU A C 1
ATOM 842 O O . LEU A 1 98 ? 29.137 2.911 -15.583 1.00 91.19 98 LEU A O 1
ATOM 846 N N . THR A 1 99 ? 27.380 2.102 -14.452 1.00 89.06 99 THR A N 1
ATOM 847 C CA . THR A 1 99 ? 28.058 2.094 -13.145 1.00 89.06 99 THR A CA 1
ATOM 848 C C . THR A 1 99 ? 29.299 1.198 -13.159 1.00 89.06 99 THR A C 1
ATOM 850 O O . THR A 1 99 ? 30.355 1.605 -12.677 1.00 89.06 99 THR A O 1
ATOM 853 N N . VAL A 1 100 ? 29.201 0.010 -13.765 1.00 85.69 100 VAL A N 1
ATOM 854 C CA . VAL A 1 100 ? 30.342 -0.904 -13.936 1.00 85.69 100 VAL A CA 1
ATOM 855 C C . VAL A 1 100 ? 31.426 -0.272 -14.812 1.00 85.69 100 VAL A C 1
ATOM 857 O O . VAL A 1 100 ? 32.604 -0.346 -14.466 1.00 85.69 100 VAL A O 1
ATOM 860 N N . ALA A 1 101 ? 31.049 0.395 -15.907 1.00 84.38 101 ALA A N 1
ATOM 861 C CA . ALA A 1 101 ? 32.006 1.086 -16.770 1.00 84.38 101 ALA A CA 1
ATOM 862 C C . ALA A 1 101 ? 32.771 2.196 -16.025 1.00 84.38 101 ALA A C 1
ATOM 864 O O . ALA A 1 101 ? 33.981 2.312 -16.191 1.00 84.38 101 ALA A O 1
ATOM 865 N N . PHE A 1 102 ? 32.101 2.973 -15.166 1.00 78.50 102 PHE A N 1
ATOM 866 C CA . PHE A 1 102 ? 32.755 4.011 -14.358 1.00 78.50 102 PHE A CA 1
ATOM 867 C C . PHE A 1 102 ? 33.677 3.442 -13.268 1.00 78.50 102 PHE A C 1
ATOM 869 O O . PHE A 1 102 ? 34.731 4.018 -13.019 1.00 78.50 102 PHE A O 1
ATOM 876 N N . GLN A 1 103 ? 33.322 2.315 -12.642 1.00 73.44 103 GLN A N 1
ATOM 877 C CA . GLN A 1 103 ? 34.164 1.661 -11.628 1.00 73.44 103 GLN A CA 1
ATOM 878 C C . GLN A 1 103 ? 35.384 0.942 -12.224 1.00 73.44 103 GLN A C 1
ATOM 880 O O . GLN A 1 103 ? 36.410 0.839 -11.566 1.00 73.44 103 GLN A O 1
ATOM 885 N N . GLY A 1 104 ? 35.297 0.460 -13.466 1.00 62.44 104 GLY A N 1
ATOM 886 C CA . GLY A 1 104 ? 36.431 -0.149 -14.173 1.00 62.44 104 GLY A CA 1
ATOM 887 C C . GLY A 1 104 ? 37.448 0.853 -14.735 1.00 62.44 104 GLY A C 1
ATOM 888 O O . GLY A 1 104 ? 38.470 0.433 -15.272 1.00 62.44 104 GLY A O 1
ATOM 889 N N . LEU A 1 105 ? 37.162 2.156 -14.646 1.00 59.56 105 LEU A N 1
ATOM 890 C CA . LEU A 1 105 ? 38.022 3.245 -15.122 1.00 59.56 105 LEU A CA 1
ATOM 891 C C . LEU A 1 105 ? 38.792 3.959 -13.990 1.00 59.56 105 LEU A C 1
ATOM 893 O O . LEU A 1 105 ? 39.519 4.907 -14.290 1.00 59.56 105 LEU A O 1
ATOM 897 N N . SER A 1 106 ? 38.637 3.539 -12.724 1.00 49.66 106 SER A N 1
ATOM 898 C CA . SER A 1 106 ? 39.370 4.080 -11.562 1.00 49.66 106 SER A CA 1
ATOM 899 C C . SER A 1 106 ? 40.551 3.214 -11.150 1.00 49.66 106 SER A C 1
ATOM 901 O O . SER A 1 106 ? 40.324 1.990 -11.017 1.00 49.66 106 SER A O 1
#

Secondary structure (DSSP, 8-state):
--S-SS--SEEEEEEEE-BTT--HHHHB--EEE--TT-SS--EEE--BTT-EEEEESSTT--EEEPPBSS---EEEEEEEPHHHHHHHHHHHHHHHHHHHHHHTT-

InterPro domains:
  IPR005123 Oxoglutarate/iron-dependent dioxygenase domain [PS51471] (1-81)
  IPR044862 Prolyl 4-hydroxylase alpha subunit, Fe(2+) 2OG dioxygenase domain [PF13640] (1-79)
  IPR051559 Hypoxia-inducible factor prolyl hydroxylases [PTHR12907] (1-96)

Radius of gyration: 18.21 Å; Cα contacts (8 Å, |Δi|>4): 193; chains: 1; bounding box: 52×29×41 Å